Protein AF-A0A914JK47-F1 (afdb_monomer)

Structure (mmCIF, N/CA/C/O backbone):
data_AF-A0A914JK47-F1
#
_entry.id   AF-A0A914JK47-F1
#
loop_
_atom_site.group_PDB
_atom_site.id
_atom_site.type_symbol
_atom_site.label_atom_id
_atom_site.label_alt_id
_atom_site.label_comp_id
_atom_site.label_asym_id
_atom_site.label_entity_id
_atom_site.label_seq_id
_atom_site.pdbx_PDB_ins_code
_atom_site.Cartn_x
_atom_site.Cartn_y
_atom_site.Cartn_z
_atom_site.occupancy
_atom_site.B_iso_or_equiv
_atom_site.auth_seq_id
_atom_site.auth_comp_id
_atom_site.auth_asym_id
_atom_site.auth_atom_id
_atom_site.pdbx_PDB_model_num
ATOM 1 N N . MET A 1 1 ? 34.817 -4.251 41.293 1.00 54.78 1 MET A N 1
ATOM 2 C CA . MET A 1 1 ? 33.437 -4.163 40.759 1.00 54.78 1 MET A CA 1
ATOM 3 C C . MET A 1 1 ? 33.194 -2.876 39.973 1.00 54.78 1 MET A C 1
ATOM 5 O O . MET A 1 1 ? 32.508 -2.938 38.968 1.00 54.78 1 MET A O 1
ATOM 9 N N . GLU A 1 2 ? 33.817 -1.758 40.346 1.00 57.50 2 GLU A N 1
ATOM 10 C CA . GLU A 1 2 ? 33.584 -0.424 39.759 1.00 57.50 2 GLU A CA 1
ATOM 11 C C . GLU A 1 2 ? 33.986 -0.269 38.272 1.00 57.50 2 GLU A C 1
ATOM 13 O O . GLU A 1 2 ? 33.315 0.417 37.508 1.00 57.50 2 GLU A O 1
ATOM 18 N N . ILE A 1 3 ? 35.033 -0.968 37.818 1.00 55.84 3 ILE A N 1
ATOM 19 C CA . ILE A 1 3 ? 35.539 -0.867 36.432 1.00 55.84 3 ILE A CA 1
ATOM 20 C C . ILE A 1 3 ? 34.554 -1.461 35.408 1.00 55.84 3 ILE A C 1
ATOM 22 O O . ILE A 1 3 ? 34.353 -0.896 34.335 1.00 55.84 3 ILE A O 1
ATOM 26 N N . ILE A 1 4 ? 33.897 -2.574 35.752 1.00 46.62 4 ILE A N 1
ATOM 27 C CA . ILE A 1 4 ? 32.961 -3.273 34.855 1.00 46.62 4 ILE A CA 1
ATOM 28 C C . ILE A 1 4 ? 31.707 -2.420 34.632 1.00 46.62 4 ILE A C 1
ATOM 30 O O . ILE A 1 4 ? 31.201 -2.329 33.516 1.00 46.62 4 ILE A O 1
ATOM 34 N N . GLU A 1 5 ? 31.227 -1.751 35.677 1.00 48.09 5 GLU A N 1
ATOM 35 C CA . GLU A 1 5 ? 30.031 -0.910 35.621 1.00 48.09 5 GLU A CA 1
ATOM 36 C C . GLU A 1 5 ? 30.252 0.340 34.756 1.00 48.09 5 GLU A C 1
ATOM 38 O O . GLU A 1 5 ? 29.426 0.655 33.894 1.00 48.09 5 GLU A O 1
ATOM 43 N N . GLN A 1 6 ? 31.418 0.987 34.877 1.00 46.41 6 GLN A N 1
ATOM 44 C CA . GLN A 1 6 ? 31.783 2.109 34.006 1.00 46.41 6 GLN A CA 1
ATOM 45 C C . GLN A 1 6 ? 31.910 1.698 32.534 1.00 46.41 6 GLN A C 1
ATOM 47 O O . GLN A 1 6 ? 31.538 2.459 31.633 1.00 46.41 6 GLN A O 1
ATOM 52 N N . GLU A 1 7 ? 32.388 0.483 32.268 1.00 45.03 7 GLU A N 1
ATOM 53 C CA . GLU A 1 7 ? 32.497 -0.038 30.910 1.00 45.03 7 GLU A CA 1
ATOM 54 C C . GLU A 1 7 ? 31.118 -0.338 30.296 1.00 45.03 7 GLU A C 1
ATOM 56 O O . GLU A 1 7 ? 30.869 0.035 29.146 1.00 45.03 7 GLU A O 1
ATOM 61 N N . GLN A 1 8 ? 30.171 -0.880 31.074 1.00 39.84 8 GLN A N 1
ATOM 62 C CA . GLN A 1 8 ? 28.782 -1.081 30.632 1.00 39.84 8 GLN A CA 1
ATOM 63 C C . GLN A 1 8 ? 28.062 0.245 30.336 1.00 39.84 8 GLN A C 1
ATOM 65 O O . GLN A 1 8 ? 27.394 0.369 29.303 1.00 39.84 8 GLN A O 1
ATOM 70 N N . ILE A 1 9 ? 28.257 1.271 31.173 1.00 58.19 9 ILE A N 1
ATOM 71 C CA . ILE A 1 9 ? 27.713 2.622 30.950 1.00 58.19 9 ILE A CA 1
ATOM 72 C C . ILE A 1 9 ? 28.287 3.230 29.660 1.00 58.19 9 ILE A C 1
ATOM 74 O O . ILE A 1 9 ? 27.552 3.782 28.831 1.00 58.19 9 ILE A O 1
ATOM 78 N N . ARG A 1 10 ? 29.597 3.079 29.430 1.00 55.41 10 ARG A N 1
ATOM 79 C CA . ARG A 1 10 ? 30.281 3.572 28.223 1.00 55.41 10 ARG A CA 1
ATOM 80 C C . ARG A 1 10 ? 29.809 2.857 26.953 1.00 55.41 10 ARG A C 1
ATOM 82 O O . ARG A 1 10 ? 29.641 3.507 25.918 1.00 55.41 10 ARG A O 1
ATOM 89 N N . ILE A 1 11 ? 29.569 1.546 27.018 1.00 56.78 11 ILE A N 1
ATOM 90 C CA . ILE A 1 11 ? 29.016 0.746 25.913 1.00 56.78 11 ILE A CA 1
ATOM 91 C C . ILE A 1 11 ? 27.575 1.175 25.598 1.00 56.78 11 ILE A C 1
ATOM 93 O O . ILE A 1 11 ? 27.241 1.365 24.425 1.00 56.78 11 ILE A O 1
ATOM 97 N N . GLY A 1 12 ? 26.740 1.391 26.620 1.00 58.09 12 GLY A N 1
ATOM 98 C CA . GLY A 1 12 ? 25.374 1.902 26.459 1.00 58.09 12 GLY A CA 1
ATOM 99 C C . GLY A 1 12 ? 25.339 3.286 25.803 1.00 58.09 12 GLY A C 1
ATOM 100 O O . GLY A 1 12 ? 24.595 3.511 24.846 1.00 58.09 12 GLY A O 1
ATOM 101 N N . SER A 1 13 ? 26.222 4.187 26.241 1.00 67.81 13 SER A N 1
ATOM 102 C CA . SER A 1 13 ? 26.370 5.531 25.672 1.00 67.81 13 SER A CA 1
ATOM 103 C C . SER A 1 13 ? 26.833 5.501 24.206 1.00 67.81 13 SER A C 1
ATOM 105 O O . SER A 1 13 ? 26.243 6.164 23.350 1.00 67.81 13 SER A O 1
ATOM 107 N N . ARG A 1 14 ? 27.812 4.648 23.867 1.00 61.50 14 ARG A N 1
ATOM 108 C CA . ARG A 1 14 ? 28.276 4.444 22.481 1.00 61.50 14 ARG A CA 1
ATOM 109 C C . ARG A 1 14 ? 27.194 3.860 21.574 1.00 61.50 14 ARG A C 1
ATOM 111 O O . ARG A 1 14 ? 27.035 4.341 20.455 1.00 61.50 14 ARG A O 1
ATOM 118 N N . ARG A 1 15 ? 26.420 2.872 22.041 1.00 54.47 15 ARG A N 1
ATOM 119 C CA . ARG A 1 15 ? 25.270 2.334 21.288 1.00 54.47 15 ARG A CA 1
ATOM 120 C C . ARG A 1 15 ? 24.242 3.422 20.991 1.00 54.47 15 ARG A C 1
ATOM 122 O O . ARG A 1 15 ? 23.820 3.552 19.846 1.00 54.47 15 ARG A O 1
ATOM 129 N N . ASN A 1 16 ? 23.896 4.241 21.982 1.00 58.75 16 ASN A N 1
ATOM 130 C CA . ASN A 1 16 ? 22.944 5.337 21.805 1.00 58.75 16 ASN A CA 1
ATOM 131 C C . ASN A 1 16 ? 23.467 6.415 20.846 1.00 58.75 16 ASN A C 1
ATOM 133 O O . ASN A 1 16 ? 22.706 6.919 20.021 1.00 58.75 16 ASN A O 1
ATOM 137 N N . ALA A 1 17 ? 24.764 6.728 20.894 1.00 66.81 17 ALA A N 1
ATOM 138 C CA . ALA A 1 17 ? 25.397 7.651 19.957 1.00 66.81 17 ALA A CA 1
ATOM 139 C C . ALA A 1 17 ? 25.364 7.118 18.516 1.00 66.81 17 ALA A C 1
ATOM 141 O O . ALA A 1 17 ? 24.968 7.851 17.615 1.00 66.81 17 ALA A O 1
ATOM 142 N N . VAL A 1 18 ? 25.683 5.835 18.301 1.00 63.03 18 VAL A N 1
ATOM 143 C CA . VAL A 1 18 ? 25.610 5.197 16.975 1.00 63.03 18 VAL A CA 1
ATOM 144 C C . VAL A 1 18 ? 24.169 5.143 16.466 1.00 63.03 18 VAL A C 1
ATOM 146 O O . VAL A 1 18 ? 23.926 5.496 15.318 1.00 63.03 18 VAL A O 1
ATOM 149 N N . VAL A 1 19 ? 23.191 4.786 17.306 1.00 58.09 19 VAL A N 1
ATOM 150 C CA . VAL A 1 19 ? 21.762 4.800 16.938 1.00 58.09 19 VAL A CA 1
ATOM 151 C C . VAL A 1 19 ? 21.297 6.212 16.574 1.00 58.09 19 VAL A C 1
ATOM 153 O O . VAL A 1 19 ? 20.609 6.395 15.571 1.00 58.09 19 VAL A O 1
ATOM 156 N N . ASN A 1 20 ? 21.699 7.228 17.336 1.00 56.84 20 ASN A N 1
ATOM 157 C CA . ASN A 1 20 ? 21.363 8.621 17.043 1.00 56.84 20 ASN A CA 1
ATOM 158 C C . ASN A 1 20 ? 22.083 9.152 15.795 1.00 56.84 20 ASN A C 1
ATOM 160 O O . ASN A 1 20 ? 21.515 9.958 15.063 1.00 56.84 20 ASN A O 1
ATOM 164 N N . GLN A 1 21 ? 23.301 8.689 15.517 1.00 58.94 21 GLN A N 1
ATOM 165 C CA . GLN A 1 21 ? 24.041 9.034 14.307 1.00 58.94 21 GLN A CA 1
ATOM 166 C C . GLN A 1 21 ? 23.442 8.352 13.071 1.00 58.94 21 GLN A C 1
ATOM 168 O O . GLN A 1 21 ? 23.253 9.020 12.060 1.00 58.94 21 GLN A O 1
ATOM 173 N N . LEU A 1 22 ? 23.024 7.085 13.178 1.00 52.16 22 LEU A N 1
ATOM 174 C CA . LEU A 1 22 ? 22.251 6.380 12.149 1.00 52.16 22 LEU A CA 1
ATOM 175 C C . LEU A 1 22 ? 20.899 7.058 11.888 1.00 52.16 22 LEU A C 1
ATOM 177 O O . LEU A 1 22 ? 20.491 7.176 10.738 1.00 52.16 22 LEU A O 1
ATOM 181 N N . ARG A 1 23 ? 20.229 7.578 12.927 1.00 51.59 23 ARG A N 1
ATOM 182 C CA . ARG A 1 23 ? 19.009 8.394 12.773 1.00 51.59 23 ARG A CA 1
ATOM 183 C C . ARG A 1 23 ? 19.233 9.714 12.039 1.00 51.59 23 ARG A C 1
ATOM 185 O O . ARG A 1 23 ? 18.293 10.222 11.440 1.00 51.59 23 ARG A O 1
ATOM 192 N N . LYS A 1 24 ? 20.446 10.271 12.091 1.00 50.25 24 LYS A N 1
ATOM 193 C CA . LYS A 1 24 ? 20.809 11.498 11.366 1.00 50.25 24 LYS A CA 1
ATOM 194 C C . LYS A 1 24 ? 21.220 11.231 9.915 1.00 50.25 24 LYS A C 1
ATOM 196 O O . LYS A 1 24 ? 21.043 12.112 9.083 1.00 50.25 24 LYS A O 1
ATOM 201 N N . THR A 1 25 ? 21.773 10.056 9.608 1.00 38.94 25 THR A N 1
ATOM 202 C CA . THR A 1 25 ? 22.290 9.722 8.266 1.00 38.94 25 THR A CA 1
ATOM 203 C C . THR A 1 25 ? 21.305 8.937 7.405 1.00 38.94 25 THR A C 1
ATOM 205 O O . THR A 1 25 ? 21.317 9.075 6.183 1.00 38.94 25 THR A O 1
ATOM 208 N N . VAL A 1 26 ? 20.412 8.156 8.012 1.00 42.53 26 VAL A N 1
ATOM 209 C CA . VAL A 1 26 ? 19.303 7.505 7.314 1.00 42.53 26 VAL A CA 1
ATOM 210 C C . VAL A 1 26 ? 18.125 8.472 7.324 1.00 42.53 26 VAL A C 1
ATOM 212 O O . VAL A 1 26 ? 17.485 8.658 8.358 1.00 42.53 26 VAL A O 1
ATOM 215 N N . LYS A 1 27 ? 17.808 9.083 6.174 1.00 45.00 27 LYS A N 1
ATOM 216 C CA . LYS A 1 27 ? 16.480 9.676 5.972 1.00 45.00 27 LYS A CA 1
ATOM 217 C C . LYS A 1 27 ? 15.475 8.535 6.081 1.00 45.00 27 LYS A C 1
ATOM 219 O O . LYS A 1 27 ? 15.254 7.810 5.113 1.00 45.00 27 LYS A O 1
ATOM 224 N N . PHE A 1 28 ? 14.916 8.322 7.269 1.00 46.25 28 PHE A N 1
ATOM 225 C CA . PHE A 1 28 ? 13.740 7.481 7.390 1.00 46.25 28 PHE A CA 1
ATOM 226 C C . PHE A 1 28 ? 12.673 8.113 6.496 1.00 46.25 28 PHE A C 1
ATOM 228 O O . PHE A 1 28 ? 12.438 9.318 6.625 1.00 46.25 28 PHE A O 1
ATOM 235 N N . PRO A 1 29 ? 12.093 7.356 5.553 1.00 55.78 29 PRO A N 1
ATOM 236 C CA . PRO A 1 29 ? 11.046 7.896 4.706 1.00 55.78 29 PRO A CA 1
ATOM 237 C C . PRO A 1 29 ? 9.955 8.465 5.610 1.00 55.78 29 PRO A C 1
ATOM 239 O O . PRO A 1 29 ? 9.584 7.822 6.598 1.00 55.78 29 PRO A O 1
ATOM 242 N N . GLU A 1 30 ? 9.508 9.690 5.317 1.00 60.56 30 GLU A N 1
ATOM 243 C CA . GLU A 1 30 ? 8.521 10.387 6.139 1.00 60.56 30 GLU A CA 1
ATOM 244 C C . GLU A 1 30 ? 7.354 9.452 6.460 1.00 60.56 30 GLU A C 1
ATOM 246 O O . GLU A 1 30 ? 6.805 8.761 5.591 1.00 60.56 30 GLU A O 1
ATOM 251 N N . GLN A 1 31 ? 6.990 9.397 7.739 1.00 74.06 31 GLN A N 1
ATOM 252 C CA . GLN A 1 31 ? 5.888 8.559 8.164 1.00 74.06 31 GLN A CA 1
ATOM 253 C C . GLN A 1 31 ? 4.588 9.158 7.621 1.00 74.06 31 GLN A C 1
ATOM 255 O O . GLN A 1 31 ? 4.141 10.214 8.071 1.00 74.06 31 GLN A O 1
ATOM 260 N N . ILE A 1 32 ? 3.992 8.486 6.636 1.00 85.75 32 ILE A N 1
ATOM 261 C CA . ILE A 1 32 ? 2.717 8.894 6.047 1.00 85.75 32 ILE A CA 1
ATOM 262 C C . ILE A 1 32 ? 1.657 8.899 7.142 1.00 85.75 32 ILE A C 1
ATOM 264 O O . ILE A 1 32 ? 1.398 7.877 7.785 1.00 85.75 32 ILE A O 1
ATOM 268 N N . LYS A 1 33 ? 1.027 10.057 7.342 1.00 91.00 33 LYS A N 1
ATOM 269 C CA . LYS A 1 33 ? -0.122 10.184 8.235 1.00 91.00 33 LYS A CA 1
ATOM 270 C C . LYS A 1 33 ? -1.368 9.714 7.496 1.00 91.00 33 LYS A C 1
ATOM 272 O O . LYS A 1 33 ? -1.883 10.415 6.621 1.00 91.00 33 LYS A O 1
ATOM 277 N N . TRP A 1 34 ? -1.823 8.522 7.856 1.00 94.06 34 TRP A N 1
ATOM 278 C CA . TRP A 1 34 ? -3.090 7.963 7.400 1.00 94.06 34 TRP A CA 1
ATOM 279 C C . TRP A 1 34 ? -4.268 8.611 8.141 1.00 94.06 34 TRP A C 1
ATOM 281 O O . TRP A 1 34 ? -4.132 8.940 9.324 1.00 94.06 34 TRP A O 1
ATOM 291 N N . PRO A 1 35 ? -5.413 8.821 7.468 1.00 94.56 35 PRO A N 1
ATOM 292 C CA . PRO A 1 35 ? -6.573 9.466 8.071 1.00 94.56 35 PRO A CA 1
ATOM 293 C C . PRO A 1 35 ? -7.174 8.592 9.176 1.00 94.56 35 PRO A C 1
ATOM 295 O O . PRO A 1 35 ? -7.041 7.365 9.175 1.00 94.56 35 PRO A O 1
ATOM 298 N N . GLN A 1 36 ? -7.882 9.232 10.104 1.00 95.31 36 GLN A N 1
ATOM 299 C CA . GLN A 1 36 ? -8.748 8.532 11.052 1.00 95.31 36 GLN A CA 1
ATOM 300 C C . GLN A 1 36 ? -9.893 7.840 10.308 1.00 95.31 36 GLN A C 1
ATOM 302 O O . GLN A 1 36 ? -10.339 8.330 9.270 1.00 95.31 36 GLN A O 1
ATOM 307 N N . SER A 1 37 ? -10.411 6.741 10.866 1.00 94.12 37 SER A N 1
ATOM 308 C CA . SER A 1 37 ? -11.485 5.964 10.224 1.00 94.12 37 SER A CA 1
ATOM 309 C C . SER A 1 37 ? -12.711 6.823 9.882 1.00 94.12 37 SER A C 1
ATOM 311 O O . SER A 1 37 ? -13.293 6.652 8.818 1.00 94.12 37 SER A O 1
ATOM 313 N N . LYS A 1 38 ? -13.070 7.785 10.746 1.00 93.12 38 LYS A N 1
ATOM 314 C CA . LYS A 1 38 ? -14.216 8.693 10.540 1.00 93.12 38 LYS A CA 1
ATOM 315 C C . LYS A 1 38 ? -14.071 9.668 9.364 1.00 93.12 38 LYS A C 1
ATOM 317 O O . LYS A 1 38 ? -15.071 10.199 8.902 1.00 93.12 38 LYS A O 1
ATOM 322 N N . PHE A 1 39 ? -12.847 9.907 8.896 1.00 95.12 39 PHE A N 1
ATOM 323 C CA . PHE A 1 39 ? -12.549 10.828 7.794 1.00 95.12 39 PHE A CA 1
ATOM 324 C C . PHE A 1 39 ? -12.121 10.100 6.521 1.00 95.12 39 PHE A C 1
ATOM 326 O O . PHE A 1 39 ? -11.625 10.730 5.594 1.00 95.12 39 PHE A O 1
ATOM 333 N N . PHE A 1 40 ? -12.235 8.774 6.484 1.00 96.12 40 PHE A N 1
ATOM 334 C CA . PHE A 1 40 ? -11.792 8.004 5.336 1.00 96.12 40 PHE A CA 1
ATOM 335 C C . PHE A 1 40 ? -12.854 7.984 4.230 1.00 96.12 40 PHE A C 1
ATOM 337 O O . PHE A 1 40 ? -14.013 7.661 4.481 1.00 96.12 40 PHE A O 1
ATOM 344 N N . THR A 1 41 ? -12.420 8.230 2.995 1.00 96.12 41 THR A N 1
ATOM 345 C CA . THR A 1 41 ? -13.159 7.917 1.764 1.00 96.12 41 THR A CA 1
ATOM 346 C C . THR A 1 41 ? -12.252 7.140 0.816 1.00 96.12 41 THR A C 1
ATOM 348 O O . THR A 1 41 ? -11.030 7.086 1.013 1.00 96.12 41 THR A O 1
ATOM 351 N N . HIS A 1 42 ? -12.821 6.530 -0.229 1.00 95.75 42 HIS A N 1
ATOM 352 C CA . HIS A 1 42 ? -11.992 5.745 -1.133 1.00 95.75 42 HIS A CA 1
ATOM 353 C C . HIS A 1 42 ? -11.025 6.612 -1.959 1.00 95.75 42 HIS A C 1
ATOM 355 O O . HIS A 1 42 ? -9.940 6.139 -2.301 1.00 95.75 42 HIS A O 1
ATOM 361 N N . GLU A 1 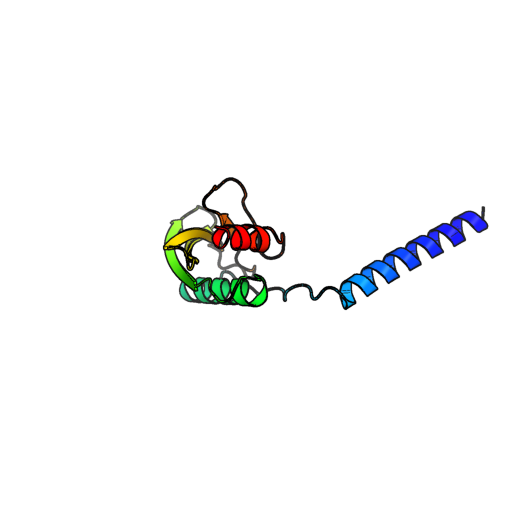43 ? -11.372 7.869 -2.238 1.00 97.81 43 GLU A N 1
ATOM 362 C CA . GLU A 1 43 ? -10.511 8.869 -2.878 1.00 97.81 43 GLU A CA 1
ATOM 363 C C . GLU A 1 43 ? -9.317 9.216 -1.993 1.00 97.81 43 GLU A C 1
ATOM 365 O O . GLU A 1 43 ? -8.179 9.114 -2.448 1.00 97.81 43 GLU A O 1
ATOM 370 N N . ILE A 1 44 ? -9.554 9.493 -0.705 1.00 97.38 44 ILE A N 1
ATOM 371 C CA . ILE A 1 44 ? -8.478 9.740 0.266 1.00 97.38 44 ILE A CA 1
ATOM 372 C C . ILE A 1 44 ? -7.549 8.524 0.348 1.00 97.38 44 ILE A C 1
ATOM 374 O O . ILE A 1 44 ? -6.330 8.668 0.433 1.00 97.38 44 ILE A O 1
ATOM 378 N N . GLY A 1 45 ? -8.101 7.308 0.296 1.00 97.19 45 GLY A N 1
ATOM 379 C CA . GLY A 1 45 ? -7.298 6.089 0.225 1.00 97.19 45 GLY A CA 1
ATOM 380 C C . GLY A 1 45 ? -6.379 6.053 -1.001 1.00 97.19 45 GLY A C 1
ATOM 381 O O . GLY A 1 45 ? -5.194 5.755 -0.853 1.00 97.19 45 GLY A O 1
ATOM 382 N N . LYS A 1 46 ? -6.888 6.415 -2.187 1.00 98.00 46 LYS A N 1
ATOM 383 C CA . LYS A 1 46 ? -6.095 6.499 -3.425 1.00 98.00 46 LYS A CA 1
ATOM 384 C C . LYS A 1 46 ? -4.983 7.545 -3.311 1.00 98.00 46 LYS A C 1
ATOM 386 O O . LYS A 1 46 ? -3.828 7.221 -3.580 1.00 98.00 46 LYS A O 1
ATOM 391 N N . GLU A 1 47 ? -5.305 8.753 -2.857 1.00 97.56 47 GLU A N 1
ATOM 392 C CA . GLU A 1 47 ? -4.332 9.836 -2.652 1.00 97.56 47 GLU A CA 1
ATOM 393 C C . GLU A 1 47 ? -3.225 9.435 -1.674 1.00 97.56 47 GLU A C 1
ATOM 395 O O . GLU A 1 47 ? -2.045 9.669 -1.924 1.00 97.56 47 GLU A O 1
ATOM 400 N N . LYS A 1 48 ? -3.582 8.762 -0.576 1.00 96.69 48 LYS A N 1
ATOM 401 C CA . LYS A 1 48 ? -2.608 8.319 0.427 1.00 96.69 48 LYS A CA 1
ATOM 402 C C . LYS A 1 48 ? -1.720 7.176 -0.053 1.00 96.69 48 LYS A C 1
ATOM 404 O O . LYS A 1 48 ? -0.561 7.112 0.355 1.00 96.69 48 LYS A O 1
ATOM 409 N N . ILE A 1 49 ? -2.223 6.294 -0.917 1.00 97.19 49 ILE A N 1
ATOM 410 C CA . ILE A 1 49 ? -1.394 5.276 -1.577 1.00 97.19 49 ILE A CA 1
ATOM 411 C C . ILE A 1 49 ? -0.370 5.950 -2.499 1.00 97.19 49 ILE A C 1
ATOM 413 O O . ILE A 1 49 ? 0.804 5.589 -2.437 1.00 97.19 49 ILE A O 1
ATOM 417 N N . ILE A 1 50 ? -0.788 6.946 -3.290 1.00 96.81 50 ILE A N 1
ATOM 418 C CA . ILE A 1 50 ? 0.107 7.735 -4.155 1.00 96.81 50 ILE A CA 1
ATOM 419 C C . ILE A 1 50 ? 1.180 8.432 -3.309 1.00 96.81 50 ILE A C 1
ATOM 421 O O . ILE A 1 50 ? 2.366 8.188 -3.519 1.00 96.81 50 ILE A O 1
ATOM 425 N N . GLU A 1 51 ? 0.778 9.184 -2.275 1.00 95.31 51 GLU A N 1
ATOM 426 C CA . GLU A 1 51 ? 1.710 9.872 -1.366 1.00 95.31 51 GLU A CA 1
ATOM 427 C C . GLU A 1 51 ? 2.726 8.890 -0.757 1.00 95.31 51 GLU A C 1
ATOM 429 O O . GLU A 1 51 ? 3.920 9.179 -0.660 1.00 95.31 51 GLU A O 1
ATOM 434 N N . MET A 1 52 ? 2.266 7.702 -0.351 1.00 92.69 52 MET A N 1
ATOM 435 C CA . MET A 1 52 ? 3.136 6.675 0.211 1.00 92.69 52 MET A CA 1
ATOM 436 C C . MET A 1 52 ? 4.154 6.162 -0.810 1.00 92.69 52 MET A C 1
ATOM 438 O O . MET A 1 52 ? 5.329 6.024 -0.461 1.00 92.69 52 MET A O 1
ATOM 442 N N . ILE A 1 53 ? 3.731 5.862 -2.037 1.00 93.12 53 ILE A N 1
ATOM 443 C CA . ILE A 1 53 ? 4.631 5.390 -3.094 1.00 93.12 53 ILE A CA 1
ATOM 444 C C . ILE A 1 53 ? 5.674 6.468 -3.394 1.00 93.12 53 ILE A C 1
ATOM 446 O O . ILE A 1 53 ? 6.865 6.193 -3.292 1.00 93.12 53 ILE A O 1
ATOM 450 N N . GLU A 1 54 ? 5.254 7.705 -3.642 1.00 91.75 54 GLU A N 1
ATOM 451 C CA . GLU A 1 54 ? 6.154 8.808 -4.005 1.00 91.75 54 GLU A CA 1
ATOM 452 C C . GLU A 1 54 ? 7.180 9.133 -2.914 1.00 91.75 54 GLU A C 1
ATOM 454 O O . GLU A 1 54 ? 8.343 9.410 -3.208 1.00 91.75 54 GLU A O 1
ATOM 459 N N . LYS A 1 55 ? 6.783 9.075 -1.637 1.00 88.81 55 LYS A N 1
ATOM 460 C CA . LYS A 1 55 ? 7.688 9.404 -0.525 1.00 88.81 55 LYS A CA 1
ATOM 461 C C . LYS A 1 55 ? 8.573 8.250 -0.075 1.00 88.81 55 LYS A C 1
ATOM 463 O O . LYS A 1 55 ? 9.596 8.491 0.569 1.00 88.81 55 LYS A O 1
ATOM 468 N N . THR A 1 56 ? 8.163 7.001 -0.305 1.00 87.19 56 THR A N 1
ATOM 469 C CA . THR A 1 56 ? 8.801 5.843 0.350 1.00 87.19 56 THR A CA 1
ATOM 470 C C . THR A 1 56 ? 9.323 4.776 -0.610 1.00 87.19 56 THR A C 1
ATOM 472 O O . THR A 1 56 ? 10.150 3.952 -0.201 1.00 87.19 56 THR A O 1
ATOM 475 N N . TRP A 1 57 ? 8.881 4.767 -1.870 1.00 90.00 57 TRP A N 1
ATOM 476 C CA . TRP A 1 57 ? 9.313 3.801 -2.878 1.00 90.00 57 TRP A CA 1
ATOM 477 C C . TRP A 1 57 ? 10.330 4.459 -3.805 1.00 90.00 57 TRP A C 1
ATOM 479 O O . TRP A 1 57 ? 10.067 5.476 -4.430 1.00 90.00 57 TRP A O 1
ATOM 489 N N . ASN A 1 58 ? 11.512 3.859 -3.896 1.00 87.94 58 ASN A N 1
ATOM 490 C CA . ASN A 1 58 ? 12.566 4.272 -4.807 1.00 87.94 58 ASN A CA 1
ATOM 491 C C . ASN A 1 58 ? 12.500 3.392 -6.060 1.00 87.94 58 ASN A C 1
ATOM 493 O O . ASN A 1 58 ? 12.981 2.253 -6.047 1.00 87.94 58 ASN A O 1
ATOM 497 N N . TYR A 1 59 ? 11.874 3.914 -7.112 1.00 89.31 59 TYR A N 1
ATOM 498 C CA . TYR A 1 59 ? 11.703 3.246 -8.399 1.00 89.31 59 TYR A CA 1
ATOM 499 C C . TYR A 1 59 ? 12.390 4.016 -9.531 1.00 89.31 59 TYR A C 1
ATOM 501 O O . TYR A 1 59 ? 12.644 5.215 -9.436 1.00 89.31 59 TYR A O 1
ATOM 509 N N . ASP A 1 60 ? 12.724 3.296 -10.600 1.00 90.69 60 ASP A N 1
ATOM 510 C CA . ASP A 1 60 ? 13.307 3.876 -11.810 1.00 90.69 60 ASP A CA 1
ATOM 511 C C . ASP A 1 60 ? 12.276 4.787 -12.507 1.00 90.69 60 ASP A C 1
ATOM 513 O O . ASP A 1 60 ? 11.129 4.363 -12.649 1.00 90.69 60 ASP A O 1
ATOM 517 N N . PRO A 1 61 ? 12.644 5.992 -12.982 1.00 89.88 61 PRO A N 1
ATOM 518 C CA . PRO A 1 61 ? 11.711 6.913 -13.643 1.00 89.88 61 PRO A CA 1
ATOM 519 C C . PRO A 1 61 ? 11.008 6.348 -14.881 1.00 89.88 61 PRO A C 1
ATOM 521 O O . PRO A 1 61 ? 9.997 6.891 -15.316 1.00 89.88 61 PRO A O 1
ATOM 524 N N . ARG A 1 62 ? 11.543 5.277 -15.476 1.00 90.56 62 ARG A N 1
ATOM 525 C CA . ARG A 1 62 ? 10.926 4.595 -16.616 1.00 90.56 62 ARG A CA 1
ATOM 526 C C . ARG A 1 62 ? 9.764 3.683 -16.205 1.00 90.56 62 ARG A C 1
ATOM 528 O O . ARG A 1 62 ? 9.025 3.225 -17.071 1.00 90.56 62 ARG A O 1
ATOM 535 N N . LEU A 1 63 ? 9.613 3.390 -14.912 1.00 93.00 63 LEU A N 1
ATOM 536 C CA . LEU A 1 63 ? 8.444 2.703 -14.377 1.00 93.00 63 LEU A CA 1
ATOM 537 C C . LEU A 1 63 ? 7.300 3.702 -14.209 1.00 93.00 63 LEU A C 1
ATOM 539 O O . LEU A 1 63 ? 7.431 4.707 -13.512 1.00 93.00 63 LEU A O 1
ATOM 543 N N . ILE A 1 64 ? 6.161 3.387 -14.814 1.00 94.75 64 ILE A N 1
ATOM 544 C CA . ILE A 1 64 ? 4.931 4.173 -14.691 1.00 94.75 64 ILE A CA 1
ATOM 545 C C . ILE A 1 64 ? 3.949 3.363 -13.855 1.00 94.75 64 ILE A C 1
ATOM 547 O O . ILE A 1 64 ? 3.900 2.138 -13.982 1.00 94.75 64 ILE A O 1
ATOM 551 N N . TYR A 1 65 ? 3.158 4.021 -13.008 1.00 97.06 65 TYR A N 1
ATOM 552 C CA . TYR A 1 65 ? 2.133 3.334 -12.234 1.00 97.06 65 TYR A CA 1
ATOM 553 C C . TYR A 1 65 ? 0.783 4.043 -12.252 1.00 97.06 65 TYR A C 1
ATOM 555 O O . TYR A 1 65 ? 0.693 5.258 -12.411 1.00 97.06 65 TYR A O 1
ATOM 563 N N . VAL A 1 66 ? -0.274 3.254 -12.061 1.00 96.75 66 VAL A N 1
ATOM 564 C CA . VAL A 1 66 ? -1.652 3.725 -11.902 1.00 96.75 66 VAL A CA 1
ATOM 565 C C . VAL A 1 66 ? -2.249 3.091 -10.654 1.00 96.75 66 VAL A C 1
ATOM 567 O O . VAL A 1 66 ? -2.117 1.885 -10.449 1.00 96.75 66 VAL A O 1
ATOM 570 N N . VAL A 1 67 ? -2.909 3.902 -9.826 1.00 98.06 67 VAL A N 1
ATOM 571 C CA . VAL A 1 67 ? -3.643 3.449 -8.636 1.00 98.06 67 VAL A CA 1
ATOM 572 C C . VAL A 1 67 ? -5.136 3.458 -8.932 1.00 98.06 67 VAL A C 1
ATOM 574 O O . VAL A 1 67 ? -5.703 4.514 -9.224 1.00 98.06 67 VAL A O 1
ATOM 577 N N . ASP A 1 68 ? -5.782 2.308 -8.786 1.00 96.94 68 ASP A N 1
ATOM 578 C CA . ASP A 1 68 ? -7.209 2.146 -9.041 1.00 96.94 68 ASP A CA 1
ATOM 579 C C . ASP A 1 68 ? -7.917 1.514 -7.844 1.00 96.94 68 ASP A C 1
ATOM 581 O O . ASP A 1 68 ? -7.397 0.628 -7.160 1.00 96.94 68 ASP A O 1
ATOM 585 N N . PHE A 1 69 ? -9.133 1.992 -7.589 1.00 97.62 69 PHE A N 1
ATOM 586 C CA . PHE A 1 69 ? -10.034 1.380 -6.625 1.00 97.62 69 PHE A CA 1
ATOM 587 C C . PHE A 1 69 ? -10.646 0.112 -7.229 1.00 97.62 69 PHE A C 1
ATOM 589 O O . PHE A 1 69 ? -11.093 0.117 -8.372 1.00 97.62 69 PHE A O 1
ATOM 596 N N . TYR A 1 70 ? -10.670 -0.968 -6.449 1.00 94.31 70 TYR A N 1
ATOM 597 C CA . TYR A 1 70 ? -11.132 -2.279 -6.900 1.00 94.31 70 TYR A CA 1
ATOM 598 C C . TYR A 1 70 ? -12.491 -2.661 -6.308 1.00 94.31 70 TYR A C 1
ATOM 600 O O . TYR A 1 70 ? -13.396 -3.055 -7.036 1.00 94.31 70 TYR A O 1
ATOM 608 N N . SER A 1 71 ? -12.646 -2.586 -4.981 1.00 97.44 71 SER A N 1
ATOM 609 C CA . SER A 1 71 ? -13.876 -3.036 -4.307 1.00 97.44 71 SER A CA 1
ATOM 610 C C . SER A 1 71 ? -13.917 -2.633 -2.832 1.00 97.44 71 SER A C 1
ATOM 612 O O . SER A 1 71 ? -12.864 -2.428 -2.226 1.00 97.44 71 SER A O 1
ATOM 614 N N . VAL A 1 72 ? -15.103 -2.673 -2.216 1.00 97.69 72 VAL A N 1
ATOM 615 C CA . VAL A 1 72 ? -15.257 -2.696 -0.750 1.00 97.69 72 VAL A CA 1
ATOM 616 C C . VAL A 1 72 ? -15.732 -4.075 -0.297 1.00 97.69 72 VAL A C 1
ATOM 618 O O . VAL A 1 72 ? -16.656 -4.634 -0.880 1.00 97.69 72 VAL A O 1
ATOM 621 N N . ILE A 1 73 ? -15.142 -4.604 0.775 1.00 97.38 73 ILE A N 1
ATOM 622 C CA . ILE A 1 73 ? -15.605 -5.823 1.448 1.00 97.38 73 ILE A CA 1
ATOM 623 C C . ILE A 1 73 ? -16.019 -5.497 2.878 1.00 97.38 73 ILE A C 1
ATOM 625 O O . ILE A 1 73 ? -15.248 -4.930 3.653 1.00 97.38 73 ILE A O 1
ATOM 629 N N . GLY A 1 74 ? -17.242 -5.874 3.240 1.00 96.62 74 GLY A N 1
ATOM 630 C CA . GLY A 1 74 ? -17.756 -5.720 4.595 1.00 96.62 74 GLY A CA 1
ATOM 631 C C . GLY A 1 74 ? -17.337 -6.873 5.504 1.00 96.62 74 GLY A C 1
ATOM 632 O O . GLY A 1 74 ? -17.634 -8.026 5.217 1.00 96.62 74 GLY A O 1
ATOM 633 N N . TYR A 1 75 ? -16.729 -6.546 6.642 1.00 94.69 75 TYR A N 1
ATOM 634 C CA . TYR A 1 75 ? -16.544 -7.451 7.778 1.00 94.69 75 TYR A CA 1
ATOM 635 C C . TYR A 1 75 ? -17.393 -6.970 8.963 1.00 94.69 75 TYR A C 1
ATOM 637 O O . TYR A 1 75 ? -17.966 -5.875 8.923 1.00 94.69 75 TYR A O 1
ATOM 645 N N . SER A 1 76 ? -17.488 -7.775 10.025 1.00 93.06 76 SER A N 1
ATOM 646 C CA . SER A 1 76 ? -18.267 -7.435 11.226 1.00 93.06 76 SER A CA 1
ATOM 647 C C . SER A 1 76 ? -17.745 -6.176 11.928 1.00 93.06 76 SER A C 1
ATOM 649 O O . SER A 1 76 ? -18.532 -5.313 12.298 1.00 93.06 76 SER A O 1
ATOM 651 N N . ALA A 1 77 ? -16.423 -6.029 12.055 1.00 92.25 77 ALA A N 1
ATOM 652 C CA . ALA A 1 77 ? -15.797 -4.918 12.782 1.00 92.25 77 ALA A CA 1
ATOM 653 C C . ALA A 1 77 ? -15.329 -3.747 11.890 1.00 92.25 77 ALA A C 1
ATOM 655 O O . ALA A 1 77 ? -15.128 -2.630 12.374 1.00 92.25 77 ALA A O 1
ATOM 656 N N . TYR A 1 78 ? -15.134 -3.977 10.589 1.00 95.00 78 TYR A N 1
ATOM 657 C CA . TYR A 1 78 ? -14.554 -2.994 9.669 1.00 95.00 78 TYR A CA 1
ATOM 658 C C . TYR A 1 78 ? -15.049 -3.182 8.231 1.00 95.00 78 TYR A C 1
ATOM 660 O O . TYR A 1 78 ? -15.639 -4.204 7.881 1.00 95.00 78 TYR A O 1
ATOM 66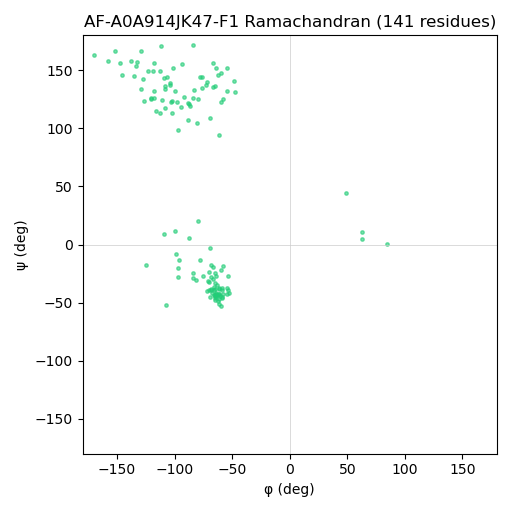8 N N . GLN A 1 79 ? -14.801 -2.182 7.393 1.00 96.56 79 GLN A N 1
ATOM 669 C CA . GLN A 1 79 ? -14.897 -2.272 5.940 1.00 96.56 79 GLN A CA 1
ATOM 670 C C . GLN A 1 79 ? -13.489 -2.252 5.349 1.00 96.56 79 GLN A C 1
ATOM 672 O O . GLN A 1 79 ? -12.665 -1.434 5.751 1.00 96.56 79 GLN A O 1
ATOM 677 N N . ARG A 1 80 ? -13.210 -3.150 4.406 1.00 97.62 80 ARG A N 1
ATOM 678 C CA . ARG A 1 80 ? -11.938 -3.224 3.687 1.00 97.62 80 ARG A CA 1
ATOM 679 C C . ARG A 1 80 ? -12.093 -2.623 2.304 1.00 97.62 80 ARG A C 1
ATOM 681 O O . ARG A 1 80 ? -12.770 -3.200 1.458 1.00 97.62 80 ARG A O 1
ATOM 688 N N . TYR A 1 81 ? -11.419 -1.511 2.073 1.00 98.19 81 TYR A N 1
ATOM 689 C CA . TYR A 1 81 ? -11.297 -0.883 0.766 1.00 98.19 81 TYR A CA 1
ATOM 690 C C . TYR A 1 81 ? -10.084 -1.481 0.063 1.00 98.19 81 TYR A C 1
ATOM 692 O O . TYR A 1 81 ? -8.974 -1.468 0.601 1.00 98.19 81 TYR A O 1
ATOM 700 N N . ARG A 1 82 ? -10.312 -2.063 -1.112 1.00 97.94 82 ARG A N 1
ATOM 701 C CA . ARG A 1 82 ? -9.282 -2.708 -1.922 1.00 97.94 82 ARG A CA 1
ATOM 702 C C . ARG A 1 82 ? -8.902 -1.820 -3.087 1.00 97.94 82 ARG A C 1
ATOM 704 O O . ARG A 1 82 ? -9.775 -1.293 -3.774 1.00 97.94 82 ARG A O 1
ATOM 711 N N . TYR A 1 83 ? -7.606 -1.743 -3.335 1.00 98.31 83 TYR A N 1
ATOM 712 C CA . TYR A 1 83 ? -7.016 -1.046 -4.467 1.00 98.31 83 TYR A CA 1
ATOM 713 C C . TYR A 1 83 ? -5.990 -1.957 -5.116 1.00 98.31 83 TYR A C 1
ATOM 715 O O . TYR A 1 83 ? -5.424 -2.834 -4.456 1.00 98.31 83 TYR A O 1
ATOM 723 N N . PHE A 1 84 ? -5.699 -1.706 -6.381 1.00 96.25 84 PHE A N 1
ATOM 724 C CA . PHE A 1 84 ? -4.496 -2.230 -7.000 1.00 96.25 84 PHE A CA 1
ATOM 725 C C . PHE A 1 84 ? -3.664 -1.083 -7.565 1.00 96.25 84 PHE A C 1
ATOM 727 O O . PHE A 1 84 ? -4.181 -0.045 -7.980 1.00 96.25 84 PHE A O 1
ATOM 734 N N . VAL A 1 85 ? -2.356 -1.291 -7.571 1.00 97.19 85 VAL A N 1
ATOM 735 C CA . VAL A 1 85 ? -1.385 -0.436 -8.236 1.00 97.19 85 VAL A CA 1
ATOM 736 C C . VAL A 1 85 ? -0.804 -1.235 -9.382 1.00 97.19 85 VAL A C 1
ATOM 738 O O . VAL A 1 85 ? -0.134 -2.241 -9.147 1.00 97.19 85 VAL A O 1
ATOM 741 N N . ARG A 1 86 ? -1.094 -0.808 -10.609 1.00 96.06 86 ARG A N 1
ATOM 742 C CA . ARG A 1 86 ? -0.515 -1.376 -11.827 1.00 96.06 86 ARG A CA 1
ATOM 743 C C . ARG A 1 86 ? 0.785 -0.671 -12.131 1.00 96.06 86 ARG A C 1
ATOM 745 O O . ARG A 1 86 ? 0.768 0.537 -12.330 1.00 96.06 86 ARG A O 1
ATOM 752 N N . TRP A 1 87 ? 1.873 -1.422 -12.189 1.00 95.50 87 TRP A N 1
ATOM 753 C CA . TRP A 1 87 ? 3.176 -0.965 -12.647 1.00 95.50 87 TRP A CA 1
ATOM 754 C C . TRP A 1 87 ? 3.388 -1.406 -14.086 1.00 95.50 87 TRP A C 1
ATOM 756 O O . TRP A 1 87 ? 3.172 -2.571 -14.406 1.00 95.50 87 TRP A O 1
ATOM 766 N N . HIS A 1 88 ? 3.832 -0.484 -14.930 1.00 94.00 88 HIS A N 1
ATOM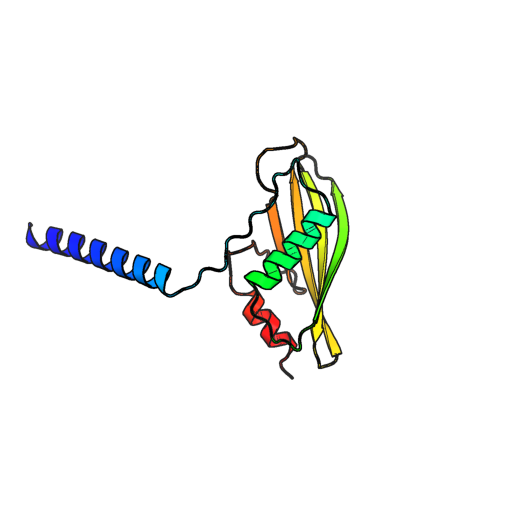 767 C CA . HIS A 1 88 ? 4.193 -0.716 -16.320 1.00 94.00 88 HIS A CA 1
ATOM 768 C C . HIS A 1 88 ? 5.701 -0.553 -16.468 1.00 94.00 88 HIS A C 1
ATOM 770 O O . HIS A 1 88 ? 6.250 0.495 -16.111 1.00 94.00 88 HIS A O 1
ATOM 776 N N . SER A 1 89 ? 6.365 -1.587 -16.986 1.00 91.62 89 SER A N 1
ATOM 777 C CA . SER A 1 89 ? 7.785 -1.524 -17.301 1.00 91.62 89 SER A CA 1
ATOM 778 C C . SER A 1 89 ? 8.028 -1.128 -18.758 1.00 91.62 89 SER A C 1
ATOM 780 O O . SER A 1 89 ? 7.187 -1.384 -19.624 1.00 91.62 89 SER A O 1
ATOM 782 N N . PRO A 1 90 ? 9.202 -0.548 -19.067 1.00 86.44 90 PRO A N 1
ATOM 783 C CA . PRO A 1 90 ? 9.581 -0.212 -20.443 1.00 86.44 90 PRO A CA 1
ATOM 784 C C . PRO A 1 90 ? 9.621 -1.419 -21.379 1.00 86.44 90 PRO A C 1
ATOM 786 O O . PRO A 1 90 ? 9.504 -1.264 -22.589 1.00 86.44 90 PRO A O 1
ATOM 789 N N . ASN A 1 91 ? 9.771 -2.618 -20.813 1.00 86.25 91 ASN A N 1
ATOM 790 C CA . ASN A 1 91 ? 9.890 -3.867 -21.556 1.00 86.25 91 ASN A CA 1
ATOM 791 C C . ASN A 1 91 ? 8.511 -4.482 -21.871 1.00 86.25 91 ASN A C 1
ATOM 793 O O . ASN A 1 91 ? 8.442 -5.602 -22.363 1.00 86.25 91 ASN A O 1
ATOM 797 N N . GLY A 1 92 ? 7.412 -3.781 -21.561 1.00 84.44 92 GLY A N 1
ATOM 798 C CA . GLY A 1 92 ? 6.042 -4.240 -21.812 1.00 84.44 92 GLY A CA 1
ATOM 799 C C . GLY A 1 92 ? 5.461 -5.152 -20.727 1.00 84.44 92 GLY A C 1
ATOM 800 O O . GLY A 1 92 ? 4.305 -5.557 -20.834 1.00 84.44 92 GLY A O 1
ATOM 801 N N . ASN A 1 93 ? 6.216 -5.441 -19.663 1.00 85.75 93 ASN A N 1
ATOM 802 C CA . ASN A 1 93 ? 5.715 -6.216 -18.532 1.00 85.75 93 ASN A CA 1
ATOM 803 C C . ASN A 1 93 ? 4.838 -5.339 -17.633 1.00 85.75 93 ASN A C 1
ATOM 805 O O . ASN A 1 93 ? 5.124 -4.157 -17.415 1.00 85.75 93 ASN A O 1
ATOM 809 N N . PHE A 1 94 ? 3.793 -5.938 -17.071 1.00 89.44 94 PHE A N 1
ATOM 810 C CA . PHE A 1 94 ? 2.969 -5.318 -16.042 1.00 89.44 94 PHE A CA 1
ATOM 811 C C . PHE A 1 94 ? 3.030 -6.131 -14.756 1.00 89.44 94 PHE A C 1
ATOM 813 O O . PHE A 1 94 ? 3.195 -7.347 -14.797 1.00 89.44 94 PHE A O 1
ATOM 820 N N . ALA A 1 95 ? 2.895 -5.451 -13.621 1.00 92.38 95 ALA A N 1
ATOM 821 C CA . ALA A 1 95 ? 2.825 -6.105 -12.324 1.00 92.38 95 ALA A CA 1
ATOM 822 C C . ALA A 1 95 ? 1.903 -5.351 -11.365 1.00 92.38 95 ALA A C 1
ATOM 824 O O . ALA A 1 95 ? 1.828 -4.120 -11.389 1.00 92.38 95 ALA A O 1
ATOM 825 N N . HIS A 1 96 ? 1.216 -6.089 -10.500 1.00 94.25 96 HIS A N 1
ATOM 826 C CA . HIS A 1 96 ? 0.251 -5.538 -9.556 1.00 94.25 96 HIS A CA 1
ATOM 827 C C . HIS A 1 96 ? 0.762 -5.536 -8.110 1.00 94.25 96 HIS A C 1
ATOM 829 O O . HIS A 1 96 ? 1.417 -6.463 -7.629 1.00 94.25 96 HIS A O 1
ATOM 835 N N . VAL A 1 97 ? 0.377 -4.496 -7.377 1.00 95.75 97 VAL A N 1
ATOM 836 C CA . VAL A 1 97 ? 0.436 -4.463 -5.914 1.00 95.75 97 VAL A CA 1
ATOM 837 C C . VAL A 1 97 ? -0.969 -4.234 -5.392 1.00 95.75 97 VAL A C 1
ATOM 839 O O . VAL A 1 97 ? -1.615 -3.257 -5.759 1.00 95.75 97 VAL A O 1
ATOM 842 N N . TYR A 1 98 ? -1.445 -5.110 -4.521 1.00 96.25 98 TYR A N 1
ATOM 843 C CA . TYR A 1 98 ? -2.788 -5.035 -3.964 1.00 96.25 98 TYR A CA 1
ATOM 844 C C . TYR A 1 98 ? -2.741 -4.385 -2.593 1.00 96.25 98 TYR A C 1
ATOM 846 O O . TYR A 1 98 ? -2.066 -4.885 -1.698 1.00 96.25 98 TYR A O 1
ATOM 854 N N . PHE A 1 99 ? -3.474 -3.292 -2.418 1.00 97.38 99 PHE A N 1
ATOM 855 C CA . PHE A 1 99 ? -3.602 -2.588 -1.147 1.00 97.38 99 PHE A CA 1
ATOM 856 C C . PHE A 1 99 ? -4.950 -2.889 -0.505 1.00 97.38 99 PHE A C 1
ATOM 858 O O . PHE A 1 99 ? -5.989 -2.884 -1.166 1.00 97.38 99 PHE A O 1
ATOM 865 N N . ASN A 1 100 ? -4.931 -3.089 0.809 1.00 97.50 100 ASN A N 1
ATOM 866 C CA . ASN A 1 100 ? -6.117 -3.180 1.645 1.00 97.50 100 ASN A CA 1
ATOM 867 C C . ASN A 1 100 ? -6.059 -2.088 2.713 1.00 97.50 100 ASN A C 1
ATOM 869 O O . ASN A 1 100 ? -5.088 -2.016 3.474 1.00 97.50 100 ASN A O 1
ATOM 873 N N . ILE A 1 101 ? -7.117 -1.283 2.792 1.00 97.69 101 ILE A N 1
ATOM 874 C CA . ILE A 1 101 ? -7.313 -0.285 3.841 1.00 97.69 101 ILE A CA 1
ATOM 875 C C . ILE A 1 101 ? -8.548 -0.664 4.655 1.00 97.69 101 ILE A C 1
ATOM 877 O O . ILE A 1 101 ? -9.668 -0.662 4.144 1.00 97.69 101 ILE A O 1
ATOM 881 N N . ASP A 1 102 ? -8.333 -0.990 5.924 1.00 97.25 102 ASP A N 1
ATOM 882 C CA . ASP A 1 102 ? -9.382 -1.372 6.860 1.00 97.25 102 ASP A CA 1
ATOM 883 C C . ASP A 1 102 ? -9.845 -0.153 7.661 1.00 97.25 102 ASP A C 1
ATOM 885 O O . ASP A 1 102 ? -9.081 0.456 8.419 1.00 97.25 102 ASP A O 1
ATOM 889 N N . VAL A 1 103 ? -11.125 0.171 7.501 1.00 96.50 103 VAL A N 1
ATOM 890 C CA . VAL A 1 103 ? -11.812 1.294 8.138 1.00 96.50 103 VAL A CA 1
ATOM 891 C C . VAL A 1 103 ? -12.756 0.744 9.192 1.00 96.50 103 VAL A C 1
ATOM 893 O O . VAL A 1 103 ? -13.677 -0.018 8.888 1.00 96.50 103 VAL A O 1
ATOM 896 N N . THR A 1 104 ? -12.526 1.103 10.451 1.00 93.81 104 THR A N 1
ATOM 897 C CA . THR A 1 104 ? -13.362 0.617 11.557 1.00 93.81 104 THR A CA 1
ATOM 898 C C . THR A 1 104 ? -14.792 1.147 11.435 1.00 93.81 104 THR A C 1
ATOM 900 O O . THR A 1 104 ? -14.997 2.331 11.172 1.00 93.81 104 THR A O 1
ATOM 903 N N . ARG A 1 105 ? -15.799 0.287 11.653 1.00 86.25 105 ARG A N 1
ATOM 904 C CA . ARG A 1 105 ? -17.216 0.689 11.532 1.00 86.25 105 ARG A CA 1
ATOM 905 C C . ARG A 1 105 ? -17.649 1.693 12.598 1.00 86.25 105 ARG A C 1
ATOM 907 O O . ARG A 1 105 ? -18.487 2.542 12.327 1.00 86.25 105 ARG A O 1
ATOM 914 N N . ASN A 1 106 ? -17.040 1.642 13.780 1.00 83.25 106 ASN A N 1
ATOM 915 C CA . ASN A 1 106 ? -17.414 2.483 14.921 1.00 83.25 106 ASN A CA 1
ATOM 916 C C . ASN A 1 106 ? -16.849 3.914 14.832 1.00 83.25 106 ASN A C 1
ATOM 918 O O . ASN A 1 106 ? -16.703 4.562 15.863 1.00 83.25 106 ASN A O 1
ATOM 922 N N . GLN A 1 107 ? -16.473 4.382 13.632 1.00 71.50 107 GLN A N 1
ATOM 923 C CA . GLN A 1 107 ? -15.956 5.736 13.384 1.00 71.50 107 GLN A CA 1
ATOM 924 C C . GLN A 1 107 ? -14.850 6.140 14.373 1.00 71.50 107 GLN A C 1
ATOM 926 O O . GLN A 1 107 ? -14.835 7.239 14.925 1.00 71.50 107 GLN A O 1
ATOM 931 N N . SER A 1 108 ? -13.914 5.218 14.618 1.00 80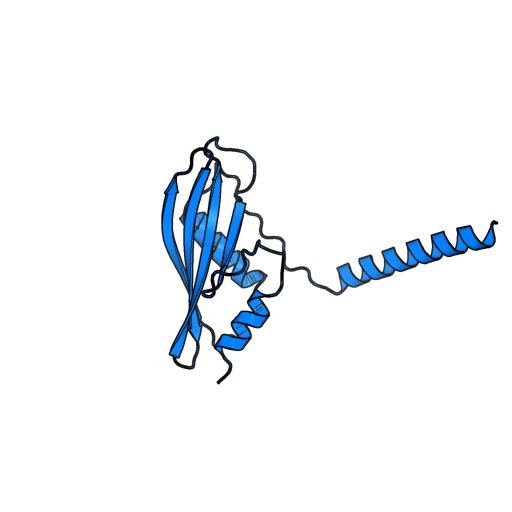.19 108 SER A N 1
ATOM 932 C CA . SER A 1 108 ? -12.847 5.431 15.590 1.00 80.19 108 SER A CA 1
ATOM 933 C C . SER A 1 108 ? -11.955 6.610 15.196 1.00 80.19 108 SER A C 1
ATOM 935 O O . SER A 1 108 ? -11.632 6.810 14.023 1.00 80.19 108 SER A O 1
ATOM 937 N N . GLU A 1 109 ? -11.458 7.327 16.203 1.00 88.50 109 GLU A N 1
ATOM 938 C CA . GLU A 1 109 ? -10.374 8.305 16.053 1.00 88.50 109 GLU A CA 1
ATOM 939 C C . GLU A 1 109 ? -9.018 7.649 15.744 1.00 88.50 109 GLU A C 1
ATOM 941 O O . GLU A 1 109 ? -8.014 8.326 15.523 1.00 88.50 109 GLU A O 1
ATOM 946 N N . LYS A 1 110 ? -8.970 6.313 15.705 1.00 89.88 110 LYS A N 1
ATOM 947 C CA . LYS A 1 110 ? -7.792 5.573 15.268 1.00 89.88 110 LYS A CA 1
ATOM 948 C C . LYS A 1 110 ? -7.602 5.707 13.748 1.00 89.88 110 LYS A C 1
ATOM 950 O O . LYS A 1 110 ? -8.587 5.632 12.999 1.00 89.88 110 LYS A O 1
ATOM 955 N N . PRO A 1 111 ? -6.347 5.863 13.284 1.00 93.19 111 PRO A N 1
ATOM 956 C CA . PRO A 1 111 ? -6.015 5.778 11.870 1.00 93.19 111 PRO A CA 1
ATOM 957 C C . PRO A 1 111 ? -6.493 4.470 11.246 1.00 93.19 111 PRO A C 1
ATOM 959 O O . PRO A 1 111 ? -6.577 3.441 11.922 1.00 93.19 111 PRO A O 1
ATOM 962 N N . VAL A 1 112 ? -6.779 4.511 9.949 1.00 95.38 112 VAL A N 1
ATOM 963 C CA . VAL A 1 112 ? -7.060 3.303 9.168 1.00 95.38 112 VAL A CA 1
ATOM 964 C C . VAL A 1 112 ? -5.871 2.338 9.194 1.00 95.38 112 VAL A C 1
ATOM 966 O O . VAL A 1 112 ? -4.712 2.754 9.261 1.00 95.38 112 VAL A O 1
ATOM 969 N N . ASN A 1 113 ? -6.149 1.036 9.137 1.00 95.06 113 ASN A N 1
ATOM 970 C CA . ASN A 1 113 ? -5.102 0.019 9.058 1.00 95.06 113 ASN A CA 1
ATOM 971 C C . ASN A 1 113 ? -4.800 -0.299 7.592 1.00 95.06 113 ASN A C 1
ATOM 973 O O . ASN A 1 113 ? -5.706 -0.640 6.838 1.00 95.06 113 ASN A O 1
ATOM 977 N N . VAL A 1 114 ? -3.530 -0.215 7.198 1.00 95.88 114 VAL A N 1
ATOM 978 C CA . VAL A 1 114 ? -3.107 -0.380 5.802 1.00 95.88 114 VAL A CA 1
ATOM 979 C C . VAL A 1 114 ? -2.179 -1.573 5.662 1.00 95.88 114 VAL A C 1
ATOM 981 O O . VAL A 1 114 ? -1.217 -1.725 6.417 1.00 95.88 114 VAL A O 1
ATOM 984 N N . THR A 1 115 ? -2.458 -2.407 4.667 1.00 95.81 115 THR A N 1
ATOM 985 C CA . THR A 1 115 ? -1.609 -3.534 4.271 1.00 95.81 115 THR A CA 1
ATOM 986 C C . THR A 1 115 ? -1.515 -3.625 2.756 1.00 95.81 115 THR A C 1
ATOM 988 O O . THR A 1 115 ? -2.395 -3.125 2.055 1.00 95.81 115 THR A O 1
ATOM 991 N N . TYR A 1 116 ? -0.466 -4.265 2.245 1.00 95.38 116 TYR A N 1
ATOM 992 C CA . TYR A 1 116 ? -0.347 -4.545 0.818 1.00 95.38 116 TYR A CA 1
ATOM 993 C C . TYR A 1 116 ? 0.399 -5.848 0.526 1.00 95.38 116 TYR A C 1
ATOM 995 O O . TYR A 1 116 ? 1.175 -6.328 1.352 1.00 95.38 116 TYR A O 1
ATOM 1003 N N . THR A 1 117 ? 0.147 -6.419 -0.648 1.00 94.56 117 THR A N 1
ATOM 1004 C CA . THR A 1 117 ? 0.752 -7.663 -1.146 1.00 94.56 117 THR A CA 1
ATOM 1005 C C . THR A 1 117 ? 1.165 -7.492 -2.603 1.00 94.56 117 THR A C 1
ATOM 1007 O O . THR A 1 117 ? 0.463 -6.833 -3.371 1.00 94.56 117 THR A O 1
ATOM 1010 N N . PHE A 1 118 ? 2.271 -8.110 -2.999 1.00 91.81 118 PHE A N 1
ATOM 1011 C CA . PHE A 1 118 ? 2.695 -8.193 -4.401 1.00 91.81 118 PHE A CA 1
ATOM 1012 C C . PHE A 1 118 ? 1.991 -9.364 -5.104 1.00 91.81 118 PHE A C 1
ATOM 1014 O O . PHE A 1 118 ? 1.301 -10.141 -4.445 1.00 91.81 118 PHE A O 1
ATOM 1021 N N . GLU A 1 119 ? 2.135 -9.492 -6.426 1.00 82.25 119 GLU A N 1
ATOM 1022 C CA . GLU A 1 119 ? 1.462 -10.535 -7.228 1.00 82.25 119 GLU A CA 1
ATOM 1023 C C . GLU A 1 119 ? 1.678 -11.970 -6.744 1.00 82.25 119 GLU A C 1
ATOM 1025 O O . GLU A 1 119 ? 0.801 -12.808 -6.938 1.00 82.25 119 GLU A O 1
ATOM 1030 N N . ASP A 1 120 ? 2.798 -12.261 -6.078 1.00 75.00 120 ASP A N 1
ATOM 1031 C CA . ASP A 1 120 ? 3.027 -13.592 -5.516 1.00 75.00 120 ASP A CA 1
ATOM 1032 C C . ASP A 1 120 ? 2.081 -13.923 -4.345 1.00 75.00 120 ASP A C 1
ATOM 1034 O O . ASP A 1 120 ? 1.925 -15.093 -3.998 1.00 75.00 120 ASP A O 1
ATOM 1038 N N . GLY A 1 121 ? 1.442 -12.911 -3.745 1.00 73.06 121 GLY A N 1
ATOM 1039 C CA . GLY A 1 121 ? 0.475 -13.022 -2.655 1.00 73.06 121 GLY A CA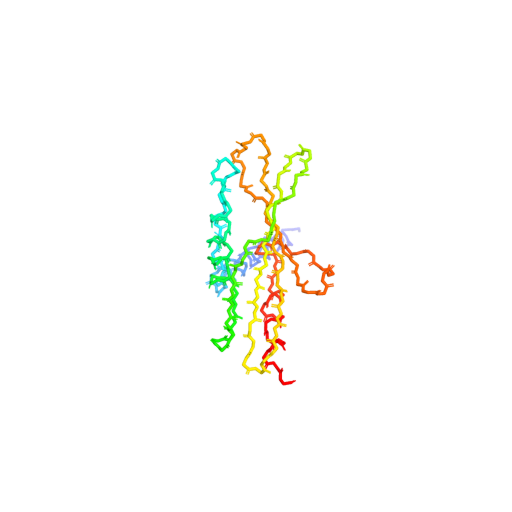 1
ATOM 1040 C C . GLY A 1 121 ? 1.029 -13.612 -1.354 1.00 73.06 121 GLY A C 1
ATOM 1041 O O . GLY A 1 121 ? 0.259 -13.833 -0.420 1.00 73.06 121 GLY A O 1
ATOM 1042 N N . LYS A 1 122 ? 2.338 -13.887 -1.264 1.00 76.38 122 LYS A N 1
ATOM 1043 C CA . LYS A 1 122 ? 2.914 -14.698 -0.174 1.00 76.38 122 LYS A CA 1
ATOM 1044 C C . LYS A 1 122 ? 3.137 -13.907 1.104 1.00 76.38 122 LYS A C 1
ATOM 1046 O O . LYS A 1 122 ? 3.096 -14.478 2.192 1.00 76.38 122 LYS A O 1
ATOM 1051 N N . ILE A 1 123 ? 3.414 -12.611 0.983 1.00 81.69 123 ILE A N 1
ATOM 1052 C CA . ILE A 1 123 ? 3.839 -11.777 2.108 1.00 81.69 123 ILE A CA 1
ATOM 1053 C C . ILE A 1 123 ? 2.936 -10.554 2.214 1.00 81.69 123 ILE A C 1
ATOM 1055 O O . ILE A 1 123 ? 2.815 -9.761 1.282 1.00 81.69 123 ILE A O 1
ATOM 1059 N N . VAL A 1 124 ? 2.320 -10.394 3.387 1.00 87.94 124 VAL A N 1
ATOM 1060 C CA . VAL A 1 124 ? 1.557 -9.197 3.742 1.00 87.94 124 VAL A CA 1
ATOM 1061 C C . VAL A 1 124 ? 2.504 -8.168 4.339 1.00 87.94 124 VAL A C 1
ATOM 1063 O O . VAL A 1 124 ? 3.117 -8.388 5.384 1.00 87.94 124 VAL A O 1
ATOM 1066 N N . HIS A 1 125 ? 2.588 -7.017 3.689 1.00 87.81 125 HIS A N 1
ATOM 1067 C CA . HIS A 1 125 ? 3.406 -5.898 4.117 1.00 87.81 125 HIS A CA 1
ATOM 1068 C C . HIS A 1 125 ? 2.556 -4.830 4.799 1.00 87.81 125 HIS A C 1
ATOM 1070 O O . HIS A 1 125 ? 1.378 -4.644 4.488 1.00 87.81 125 HIS A O 1
ATOM 1076 N N . LYS A 1 126 ? 3.182 -4.087 5.713 1.00 89.00 126 LYS A N 1
ATOM 1077 C CA . LYS A 1 126 ? 2.645 -2.837 6.260 1.00 89.00 126 LYS A CA 1
ATOM 1078 C C . LYS A 1 126 ? 3.515 -1.663 5.808 1.00 89.00 126 LYS A C 1
ATOM 1080 O O . LYS A 1 126 ? 4.728 -1.850 5.640 1.00 89.00 126 LYS A O 1
ATOM 1085 N N . PRO A 1 127 ? 2.947 -0.459 5.633 1.00 86.38 127 PRO A N 1
ATOM 1086 C CA . PRO A 1 127 ? 3.742 0.739 5.381 1.00 86.38 127 PRO A CA 1
ATOM 1087 C C . PRO A 1 127 ? 4.900 0.865 6.380 1.00 86.38 127 PRO A C 1
ATOM 1089 O O . PRO A 1 127 ? 4.752 0.522 7.553 1.00 86.38 127 PRO A O 1
ATOM 1092 N N . HIS A 1 128 ? 6.064 1.304 5.894 1.00 80.56 128 HIS A N 1
ATOM 1093 C CA . HIS A 1 128 ? 7.271 1.567 6.697 1.00 80.56 128 HIS A CA 1
ATOM 1094 C C . HIS A 1 128 ? 7.893 0.358 7.421 1.00 80.56 128 HIS A C 1
ATOM 1096 O O . HIS A 1 128 ? 8.798 0.542 8.229 1.00 80.56 128 HIS A O 1
ATOM 1102 N N . THR A 1 129 ? 7.464 -0.877 7.134 1.00 80.25 129 THR A N 1
ATOM 1103 C CA . THR A 1 129 ? 8.011 -2.082 7.801 1.00 80.25 129 THR A CA 1
ATOM 1104 C C . THR A 1 129 ? 9.113 -2.799 7.026 1.00 80.25 129 THR A C 1
ATOM 1106 O O . THR A 1 129 ? 9.793 -3.659 7.580 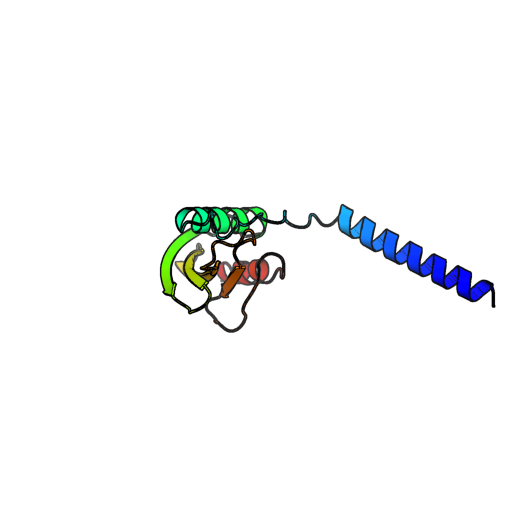1.00 80.25 129 THR A O 1
ATOM 1109 N N . SER A 1 130 ? 9.303 -2.479 5.746 1.00 78.31 130 SER A N 1
ATOM 1110 C CA . SER A 1 130 ? 10.277 -3.153 4.889 1.00 78.31 130 SER A CA 1
ATOM 1111 C C . SER A 1 130 ? 10.668 -2.279 3.700 1.00 78.31 130 SER A C 1
ATOM 1113 O O . SER A 1 130 ? 9.904 -1.406 3.305 1.00 78.31 130 SER A O 1
ATOM 1115 N N . ASN A 1 131 ? 11.838 -2.562 3.121 1.00 78.94 131 ASN A N 1
ATOM 1116 C CA . ASN A 1 131 ? 12.303 -2.027 1.835 1.00 78.94 131 ASN A CA 1
ATOM 1117 C C . ASN A 1 131 ? 12.096 -3.023 0.677 1.00 78.94 131 ASN A C 1
ATOM 1119 O O . ASN A 1 131 ? 12.678 -2.852 -0.396 1.00 78.94 131 ASN A O 1
ATOM 1123 N N . TYR A 1 132 ? 11.330 -4.099 0.897 1.00 82.94 132 TYR A N 1
ATOM 1124 C CA . TYR A 1 132 ? 11.085 -5.147 -0.099 1.00 82.94 132 TYR A CA 1
ATOM 1125 C C . TYR A 1 132 ? 10.557 -4.574 -1.420 1.00 82.94 132 TYR A C 1
ATOM 1127 O O . TYR A 1 132 ? 11.016 -4.989 -2.481 1.00 82.94 132 TYR A O 1
ATOM 1135 N N . HIS A 1 133 ? 9.684 -3.565 -1.360 1.00 83.62 133 HIS A N 1
ATOM 1136 C CA . HIS A 1 133 ? 9.144 -2.874 -2.533 1.00 83.62 133 HIS A CA 1
ATOM 1137 C C . HIS A 1 133 ? 10.239 -2.360 -3.477 1.00 83.62 133 HIS A C 1
ATOM 1139 O O . HIS A 1 133 ? 10.147 -2.572 -4.680 1.00 83.62 133 HIS A O 1
ATOM 1145 N N . ASN A 1 134 ? 11.329 -1.791 -2.952 1.00 84.50 134 ASN A N 1
ATOM 1146 C CA . ASN A 1 134 ? 12.442 -1.299 -3.775 1.00 84.50 134 ASN A CA 1
ATOM 1147 C C . ASN A 1 134 ? 13.176 -2.436 -4.497 1.00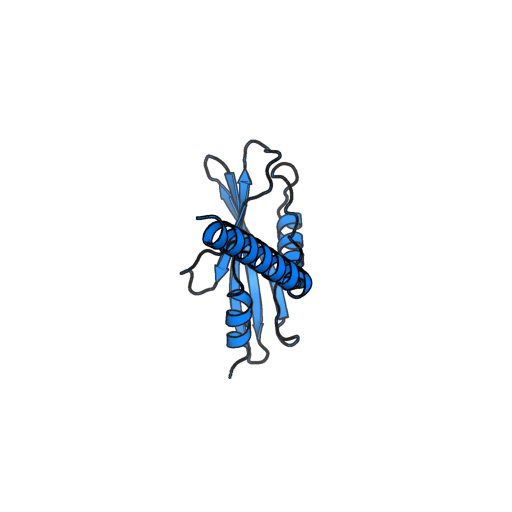 84.50 134 ASN A C 1
ATOM 1149 O O . ASN A 1 134 ? 13.637 -2.272 -5.624 1.00 84.50 134 ASN A O 1
ATOM 1153 N N . ARG A 1 135 ? 13.317 -3.596 -3.844 1.00 86.88 135 ARG A N 1
ATOM 1154 C CA . ARG A 1 135 ? 13.930 -4.777 -4.465 1.00 86.88 135 ARG A CA 1
ATOM 1155 C C . ARG A 1 135 ? 13.019 -5.344 -5.549 1.00 86.88 135 ARG A C 1
ATOM 1157 O O . ARG A 1 135 ? 13.509 -5.652 -6.629 1.00 86.88 135 ARG A O 1
ATOM 1164 N N . TRP A 1 136 ? 11.729 -5.451 -5.256 1.00 89.38 136 TRP A N 1
ATOM 1165 C CA . TRP A 1 136 ? 10.722 -5.954 -6.181 1.00 89.38 136 TRP A CA 1
ATOM 1166 C C . TRP A 1 136 ? 10.623 -5.081 -7.444 1.00 89.38 136 TRP A C 1
ATOM 1168 O O . TRP A 1 136 ? 10.735 -5.596 -8.550 1.00 89.38 136 TRP A O 1
ATOM 1178 N N . LEU A 1 137 ? 10.572 -3.750 -7.306 1.00 88.62 137 LEU A N 1
ATOM 1179 C CA . LEU A 1 137 ? 10.537 -2.817 -8.445 1.00 88.62 137 LEU A CA 1
ATOM 1180 C C . L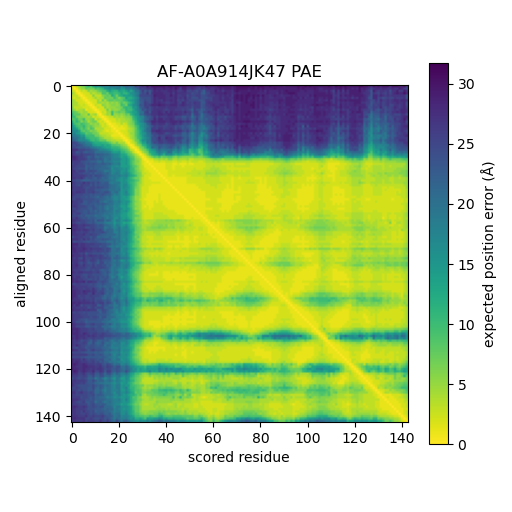EU A 1 137 ? 11.759 -2.949 -9.366 1.00 88.62 137 LEU A C 1
ATOM 1182 O O . LEU A 1 137 ? 11.630 -2.883 -10.586 1.00 88.62 137 LEU A O 1
ATOM 1186 N N . ARG A 1 138 ? 12.953 -3.188 -8.806 1.00 87.69 138 ARG A N 1
ATOM 1187 C CA . ARG A 1 138 ? 14.171 -3.414 -9.605 1.00 87.69 138 ARG A CA 1
ATOM 1188 C C . ARG A 1 138 ? 14.108 -4.683 -10.446 1.00 87.69 138 ARG A C 1
ATOM 1190 O O . ARG A 1 138 ? 14.838 -4.767 -11.426 1.00 87.69 138 ARG A O 1
ATOM 1197 N N . GLN A 1 139 ? 13.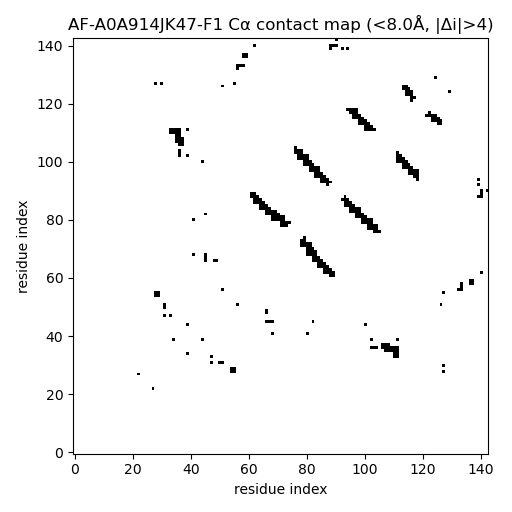306 -5.672 -10.062 1.00 86.50 139 GLN A N 1
ATOM 1198 C CA . GLN A 1 139 ? 13.127 -6.890 -10.854 1.00 86.50 139 GLN A CA 1
ATOM 1199 C C . GLN A 1 139 ? 12.244 -6.631 -12.081 1.00 86.50 139 GLN A C 1
ATOM 1201 O O . GLN A 1 139 ? 12.442 -7.277 -13.097 1.00 86.50 139 GLN A O 1
ATOM 1206 N N . LEU A 1 140 ? 11.345 -5.639 -12.037 1.00 85.56 140 LEU A N 1
ATOM 1207 C CA . LEU A 1 140 ? 10.457 -5.311 -13.163 1.00 85.56 140 LEU A CA 1
ATOM 1208 C C . LEU A 1 140 ? 11.176 -4.684 -14.368 1.00 85.56 140 LEU A C 1
ATOM 1210 O O . LEU A 1 140 ? 10.658 -4.734 -15.484 1.00 85.56 140 LEU A O 1
ATOM 1214 N N . ILE A 1 141 ? 12.334 -4.059 -14.140 1.00 83.62 141 ILE A N 1
ATOM 1215 C CA . ILE A 1 141 ? 13.158 -3.418 -15.181 1.00 83.62 141 ILE A CA 1
ATOM 1216 C C . ILE A 1 141 ? 14.327 -4.288 -15.646 1.00 83.62 141 ILE A C 1
ATOM 1218 O O . ILE A 1 141 ? 15.039 -3.897 -16.571 1.00 83.62 141 ILE A O 1
ATOM 1222 N N . GLN A 1 142 ? 14.576 -5.412 -14.971 1.00 77.19 142 GLN A N 1
ATOM 1223 C CA . GLN A 1 142 ? 15.625 -6.328 -15.396 1.00 77.19 142 GLN A CA 1
ATOM 1224 C C . GLN A 1 142 ? 15.162 -7.060 -16.667 1.00 77.19 142 GLN A C 1
ATOM 1226 O O . GLN A 1 142 ? 13.979 -7.400 -16.750 1.00 77.19 142 GLN A O 1
ATOM 1231 N N . PRO A 1 143 ? 16.048 -7.213 -17.669 1.00 61.22 143 PRO A N 1
ATOM 1232 C CA . PRO A 1 143 ? 15.768 -7.998 -18.868 1.00 61.22 143 PRO A CA 1
ATOM 1233 C C . PRO A 1 143 ? 15.416 -9.452 -18.553 1.00 61.22 143 PRO A C 1
ATOM 1235 O O . PRO A 1 143 ? 15.987 -9.996 -17.578 1.00 61.22 143 PRO A O 1
#

Foldseek 3Di:
DVVVVVVVVVVVVVVVVVVVVCVVVDPQQPDQDFAQLLPDDLVSVQVSVVVLCVRPADADPQKDKDKAWDDWDDDPFWIWTKIWIWIAHPVRDIWIKIKIWTRGPVRDNDGIFIWIDTPVRPDIDGRSPDNVNNVVNVVRHDD

pLDDT: mean 83.06, std 16.7, range [38.94, 98.31]

Nearest PDB structures (foldseek):
  3f14-assembly1_A-2  TM=6.184E-01  e=4.748E-01  Cytophaga hutchinsonii ATCC 33406
  8vfq-assembly1_A  TM=4.872E-01  e=4.489E-01  synthetic construct
  5aig-assembly2_B  TM=4.463E-01  e=9.854E-01  unidentified
  6qlf-assembly1_P  TM=4.583E-01  e=3.030E+00  Saccharomyces cerevisiae

Solvent-accessible surface area (backbone atoms only — not comparable to full-atom values): 8261 Å² total; per-residue (Å²): 118,70,68,61,54,54,50,53,52,50,51,53,52,50,52,52,50,52,54,54,49,48,60,72,70,48,80,69,56,76,80,75,84,64,54,31,22,66,72,62,48,73,65,58,52,51,53,51,51,51,53,45,43,73,61,62,49,71,68,63,89,70,53,45,75,48,82,43,84,71,51,77,48,83,54,97,67,29,37,35,41,33,31,38,33,44,37,39,29,85,86,73,48,71,50,51,35,40,35,39,39,37,30,45,68,83,48,37,86,50,54,45,49,58,37,35,27,49,78,84,64,81,56,85,41,45,84,92,72,70,68,58,65,40,58,55,53,56,57,60,72,52,132

Mean predicted aligned error: 10.33 Å

Secondary structure (DSSP, 8-state):
-HHHHHHHHHHHHHHHHHHHHHHHHS-PPP---PPBGGG--HHHHHHHHHHHHHHH----TT-EEEEEEEEEEE-SSEEEEEEEEEEE-TTS-EEEEEEEEEEETT--SSBPEEEEEETT----B-TTS-SHHHHHHHHHT--

Radius of gyration: 20.15 Å; Cα contacts (8 Å, |Δi|>4): 197; chains: 1; bounding box: 54×26×63 Å

Sequence (143 aa):
MEIIEQEQIRIGSRRNAVVNQLRKTVKFPEQIKWPQSKFFTHEIGKEKIIEMIEKTWNYDPRLIYVVDFYSVIGYSAYQRYRYFVRWHSPNGNFAHVYFNIDVTRNQSEKPVNVTYTFEDGKIVHKPHTSNYHNRWLRQLIQP